Protein AF-A0A177B3I1-F1 (afdb_monomer_lite)

Foldseek 3Di:
DDDPPQAFFDKFKWWFADPVPDIWIWIWTWDQDPSNHDPVLLQVFQKKKFWFAFPVCDPLLVCVLCVVLQLFWQEWEWIQGPDPRGIMIMTGGPGSVSVVVCCVPQAQPDSDPPDP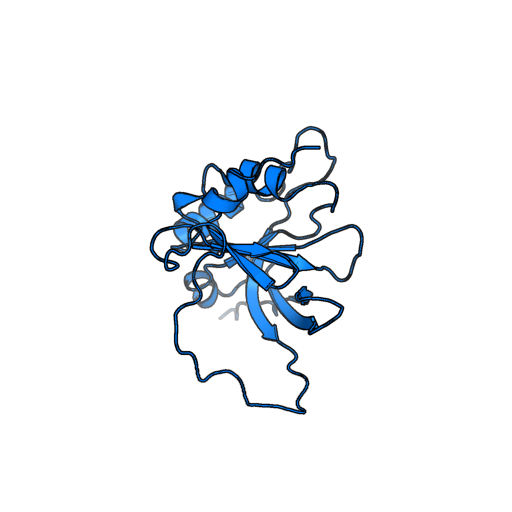DGGRMITTRDMGIDDPPDDDPDDPPPPDQQAAPQPRHHSPSAYWYQYRNRHIHGSVSVNPDDPPD

InterPro domains:
  IPR001841 Zinc finger, RING-type [PF13639] (147-178)
  IPR001841 Zinc finger, RING-type [PS50089] (148-181)
  IPR011422 BRCA1-associated 2/ETP1, RRM [PF07576] (45-135)
  IPR013083 Zinc finger, RING/FYVE/PHD-type [G3DSA:3.30.40.10] (99-180)

Structure (mmCIF, N/CA/C/O backbone):
data_AF-A0A177B3I1-F1
#
_entry.id   AF-A0A177B3I1-F1
#
loop_
_atom_site.group_PDB
_atom_site.id
_atom_site.type_symbol
_atom_site.label_atom_id
_atom_site.label_alt_id
_atom_site.label_comp_id
_atom_site.label_asym_id
_atom_site.label_entity_id
_atom_site.label_seq_id
_atom_site.pdbx_PDB_ins_code
_atom_site.Cartn_x
_atom_site.Cartn_y
_atom_site.Cartn_z
_atom_site.occupancy
_atom_site.B_iso_or_equiv
_atom_site.auth_seq_id
_atom_site.auth_comp_id
_atom_site.auth_asym_id
_atom_site.auth_atom_id
_atom_site.pdbx_PDB_model_num
ATOM 1 N N . MET A 1 1 ? -27.613 21.539 19.598 1.00 35.50 1 MET A N 1
ATOM 2 C CA . MET A 1 1 ? -27.399 20.563 18.510 1.00 35.50 1 MET A CA 1
ATOM 3 C C . MET A 1 1 ? -26.120 20.972 17.786 1.00 35.50 1 MET A C 1
ATOM 5 O O . MET A 1 1 ? -26.153 21.941 17.044 1.00 35.50 1 MET A O 1
ATOM 9 N N . GLY A 1 2 ? -24.972 20.372 18.108 1.00 36.38 2 GLY A N 1
ATOM 10 C CA . GLY A 1 2 ? -23.702 20.713 17.455 1.00 36.38 2 GLY A CA 1
ATOM 11 C C . GLY A 1 2 ? -23.515 19.850 16.214 1.00 36.38 2 GLY A C 1
ATOM 12 O O . GLY A 1 2 ? -23.381 18.635 16.349 1.00 36.38 2 GLY A O 1
ATOM 13 N N . PHE A 1 3 ? -23.534 20.453 15.026 1.00 40.75 3 PHE A N 1
ATOM 14 C CA . PHE A 1 3 ? -23.053 19.798 13.814 1.00 40.75 3 PHE A CA 1
ATOM 15 C C . PHE A 1 3 ? -21.553 19.549 14.008 1.00 40.75 3 PHE A C 1
ATOM 17 O O . PHE A 1 3 ? -20.785 20.488 14.192 1.00 40.75 3 PHE A O 1
ATOM 24 N N . LYS A 1 4 ? -21.136 18.280 14.071 1.00 44.09 4 LYS A N 1
ATOM 25 C CA . LYS A 1 4 ? -19.714 17.939 13.978 1.00 44.09 4 LYS A CA 1
ATOM 26 C C . LYS A 1 4 ? -19.303 18.247 12.544 1.00 44.09 4 LYS A C 1
ATOM 28 O O . LYS A 1 4 ? -19.696 17.510 11.644 1.00 44.09 4 LYS A O 1
ATOM 33 N N . ASP A 1 5 ? -18.568 19.333 12.341 1.00 43.41 5 ASP A N 1
ATOM 34 C CA . ASP A 1 5 ? -17.988 19.658 11.042 1.00 43.41 5 ASP A CA 1
ATOM 35 C C . ASP A 1 5 ? -17.040 18.529 10.625 1.00 43.41 5 ASP A C 1
ATOM 37 O O . ASP A 1 5 ? -15.934 18.378 11.150 1.00 43.41 5 ASP A O 1
ATOM 41 N N . SER A 1 6 ? -17.500 17.695 9.694 1.00 54.59 6 SER A N 1
ATOM 42 C CA . SER A 1 6 ? -16.671 16.709 9.016 1.00 54.59 6 SER A CA 1
ATOM 43 C C . SER A 1 6 ? -15.580 17.461 8.253 1.00 54.59 6 SER A C 1
ATOM 45 O O . SER A 1 6 ? -15.889 18.234 7.340 1.00 54.59 6 SER A O 1
ATOM 47 N N . LYS A 1 7 ? -14.305 17.270 8.603 1.00 65.62 7 LYS A N 1
ATOM 48 C CA . LYS A 1 7 ? -13.211 17.871 7.829 1.00 65.62 7 LYS A CA 1
ATOM 49 C C . LYS A 1 7 ? -13.189 17.267 6.427 1.00 65.62 7 LYS A C 1
ATOM 51 O O . LYS A 1 7 ? -13.357 16.061 6.244 1.00 65.62 7 LYS A O 1
ATOM 56 N N . THR A 1 8 ? -12.966 18.106 5.422 1.00 72.62 8 THR A N 1
ATOM 57 C CA . THR A 1 8 ? -12.790 17.644 4.045 1.00 72.62 8 THR A CA 1
ATOM 58 C C . THR A 1 8 ? -11.503 16.814 3.927 1.00 72.62 8 THR A C 1
ATOM 60 O O . THR A 1 8 ? -10.486 17.165 4.538 1.00 72.62 8 THR A O 1
ATOM 63 N N . PRO A 1 9 ? -11.522 15.691 3.182 1.00 79.69 9 PRO A N 1
ATOM 64 C CA . PRO A 1 9 ? -10.319 14.899 2.956 1.00 79.69 9 PRO A CA 1
ATOM 65 C C . PRO A 1 9 ? -9.287 15.716 2.171 1.00 79.69 9 PRO A C 1
ATOM 67 O O . PRO A 1 9 ? -9.630 16.479 1.267 1.00 79.69 9 PRO A O 1
ATOM 70 N N . LYS A 1 10 ? -8.011 15.547 2.519 1.00 88.00 10 LYS A N 1
ATOM 71 C CA . LYS A 1 10 ? -6.880 16.140 1.794 1.00 88.00 10 LYS A CA 1
ATOM 72 C C . LYS A 1 10 ? -6.572 15.317 0.552 1.00 88.00 10 LYS A C 1
ATOM 74 O O . LYS A 1 10 ? -6.924 14.146 0.495 1.00 88.00 10 LYS A O 1
ATOM 79 N N . THR A 1 11 ? -5.877 15.900 -0.417 1.00 88.12 11 THR A N 1
ATOM 80 C CA . THR A 1 11 ? -5.524 15.213 -1.665 1.00 88.12 11 THR A CA 1
ATOM 81 C C . THR A 1 11 ? -4.020 15.147 -1.866 1.00 88.12 11 THR A C 1
ATOM 83 O O . THR A 1 11 ? -3.323 16.117 -1.571 1.00 88.12 11 THR A O 1
ATOM 86 N N . ILE A 1 12 ? -3.524 14.032 -2.399 1.00 89.38 12 ILE A N 1
ATOM 87 C CA . ILE A 1 12 ? -2.125 13.863 -2.802 1.00 89.38 12 ILE A CA 1
ATOM 88 C C . ILE A 1 12 ? -2.048 13.178 -4.180 1.00 89.38 12 ILE A C 1
ATOM 90 O O . ILE A 1 12 ? -2.754 12.188 -4.401 1.00 89.38 12 ILE A O 1
ATOM 94 N N . PRO A 1 13 ? -1.278 13.716 -5.145 1.00 89.00 13 PRO A N 1
ATOM 95 C CA . PRO A 1 13 ? -1.143 13.108 -6.462 1.00 89.00 13 PRO A CA 1
ATOM 96 C C . PRO A 1 13 ? -0.242 11.876 -6.417 1.00 89.00 13 PRO A C 1
ATOM 98 O O . PRO A 1 13 ? 0.670 11.781 -5.603 1.00 89.00 13 PRO A O 1
ATOM 101 N N . PHE A 1 14 ? -0.489 10.942 -7.329 1.00 87.81 14 PHE A N 1
ATOM 102 C CA . PHE A 1 14 ? 0.350 9.763 -7.503 1.00 87.81 14 PHE A CA 1
ATOM 103 C C . PHE A 1 14 ? 0.441 9.368 -8.974 1.00 87.81 14 PHE A C 1
ATOM 105 O O . PHE A 1 14 ? -0.395 9.749 -9.805 1.00 87.81 14 PHE A O 1
ATOM 112 N N . SER A 1 15 ? 1.447 8.558 -9.291 1.00 82.56 15 SER A N 1
ATOM 113 C CA . SER A 1 15 ? 1.549 7.899 -10.589 1.00 82.56 15 SER A CA 1
ATOM 114 C C . SER A 1 15 ? 2.080 6.474 -10.472 1.00 82.56 15 SER A C 1
ATOM 116 O O . SER A 1 15 ? 2.761 6.127 -9.512 1.00 82.56 15 SER A O 1
ATOM 118 N N . PHE A 1 16 ? 1.717 5.622 -11.424 1.00 78.94 16 PHE A N 1
ATOM 119 C CA . PHE A 1 16 ? 2.228 4.259 -11.549 1.00 78.94 16 PHE A CA 1
ATOM 120 C C . PHE A 1 16 ? 2.115 3.799 -13.007 1.00 78.94 16 PHE A C 1
ATOM 122 O O . PHE A 1 16 ? 1.279 4.292 -13.765 1.00 78.94 16 PHE A O 1
ATOM 129 N N . GLY A 1 17 ? 2.948 2.850 -13.410 1.00 65.50 17 GLY A N 1
ATOM 130 C CA . GLY A 1 17 ? 3.027 2.325 -14.768 1.00 65.50 17 GLY A CA 1
ATOM 131 C C . GLY A 1 17 ? 4.416 2.473 -15.380 1.00 65.50 17 GLY A C 1
ATOM 132 O O . GLY A 1 17 ? 5.342 3.003 -14.767 1.00 65.50 17 GLY A O 1
ATOM 133 N N . ASN A 1 18 ? 4.578 1.943 -16.588 1.00 63.81 18 ASN A N 1
ATOM 134 C CA . ASN A 1 18 ? 5.840 2.002 -17.316 1.00 63.81 18 ASN A CA 1
ATOM 135 C C . ASN A 1 18 ? 5.961 3.370 -18.020 1.00 63.81 18 ASN A C 1
ATOM 137 O O . ASN A 1 18 ? 5.086 3.681 -18.835 1.00 63.81 18 ASN A O 1
ATOM 141 N N . PRO A 1 19 ? 7.036 4.152 -17.777 1.00 65.81 19 PRO A N 1
ATOM 142 C CA . PRO A 1 19 ? 7.233 5.461 -18.400 1.00 65.81 19 PRO A CA 1
ATOM 143 C C . PRO A 1 19 ? 7.182 5.446 -19.929 1.00 65.81 19 PRO A C 1
ATOM 145 O O . PRO A 1 19 ? 6.767 6.424 -20.540 1.00 65.81 19 PRO A O 1
ATOM 148 N N . ASN A 1 20 ? 7.579 4.324 -20.529 1.00 58.72 20 ASN A N 1
ATOM 149 C CA . ASN A 1 20 ? 7.721 4.164 -21.971 1.00 58.72 20 ASN A CA 1
ATOM 150 C C . ASN A 1 20 ? 6.477 3.566 -22.645 1.00 58.72 20 ASN A C 1
ATOM 152 O O . ASN A 1 20 ? 6.466 3.432 -23.863 1.00 58.72 20 ASN A O 1
ATOM 156 N N . VAL A 1 21 ? 5.456 3.165 -21.875 1.00 61.94 21 VAL A N 1
ATOM 157 C CA . VAL A 1 21 ? 4.256 2.498 -22.413 1.00 61.94 21 VAL A CA 1
ATOM 158 C C . VAL A 1 21 ? 2.990 3.212 -21.964 1.00 61.94 21 VAL A C 1
ATOM 160 O O . VAL A 1 21 ? 2.232 3.713 -22.786 1.00 61.94 21 VAL A O 1
ATOM 163 N N . LEU A 1 22 ? 2.750 3.266 -20.653 1.00 61.19 22 LEU A N 1
ATOM 164 C CA . LEU A 1 22 ? 1.556 3.875 -20.088 1.00 61.19 22 LEU A CA 1
ATOM 165 C C . LEU A 1 22 ? 1.815 4.253 -18.635 1.00 61.19 22 LEU A C 1
ATOM 167 O O . LEU A 1 22 ? 2.065 3.391 -17.789 1.00 61.19 22 LEU A O 1
ATOM 171 N N . ILE A 1 23 ? 1.683 5.546 -18.347 1.00 73.31 23 ILE A N 1
ATOM 172 C CA . ILE A 1 23 ? 1.676 6.074 -16.986 1.00 73.31 23 ILE A CA 1
ATOM 173 C C . ILE A 1 23 ? 0.232 6.394 -16.618 1.00 73.31 23 ILE A C 1
ATOM 175 O O . ILE A 1 23 ? -0.402 7.260 -17.223 1.00 73.31 23 ILE A O 1
ATOM 179 N N . THR A 1 24 ? -0.268 5.728 -15.587 1.00 75.50 24 THR A N 1
ATOM 180 C CA . THR A 1 24 ? -1.526 6.084 -14.940 1.00 75.50 24 THR A CA 1
ATOM 181 C C . THR A 1 24 ? -1.239 7.109 -13.851 1.00 75.50 24 THR A C 1
ATOM 183 O O . THR A 1 24 ? -0.375 6.897 -13.001 1.00 75.50 24 THR A O 1
ATOM 186 N N . LYS A 1 25 ? -1.956 8.233 -13.871 1.00 83.31 25 LYS A N 1
ATOM 187 C CA . LYS A 1 25 ? -1.878 9.279 -12.841 1.00 83.31 25 LYS A CA 1
ATOM 188 C C . LYS A 1 25 ? -3.207 9.380 -12.105 1.00 83.31 25 LYS A C 1
ATOM 190 O O . LYS A 1 25 ? -4.249 9.052 -12.671 1.00 83.31 25 LYS A O 1
ATOM 195 N N . GLY A 1 26 ? -3.189 9.858 -10.871 1.00 85.69 26 GLY A N 1
ATOM 196 C CA . GLY A 1 26 ? -4.411 10.043 -10.097 1.00 85.69 26 GLY A CA 1
ATOM 197 C C . GLY A 1 26 ? -4.231 10.914 -8.862 1.00 85.69 26 GLY A C 1
ATOM 198 O O . GLY A 1 26 ? -3.149 11.447 -8.613 1.00 85.69 26 GLY A O 1
ATOM 199 N N . LEU A 1 27 ? -5.309 11.033 -8.089 1.00 88.31 27 LEU A N 1
ATOM 200 C CA . LEU A 1 27 ? -5.357 11.674 -6.779 1.00 88.31 27 LEU A CA 1
ATOM 201 C C . LEU A 1 27 ? -5.838 10.691 -5.720 1.00 88.31 27 LEU A C 1
ATOM 203 O O . LEU A 1 27 ? -6.871 10.038 -5.869 1.00 88.31 27 LEU A O 1
ATOM 207 N N . ILE A 1 28 ? -5.116 10.646 -4.612 1.00 89.94 28 ILE A N 1
ATOM 208 C CA . ILE A 1 28 ? -5.529 9.972 -3.390 1.00 89.94 28 ILE A CA 1
ATOM 209 C C . ILE A 1 28 ? -6.166 11.012 -2.475 1.00 89.94 28 ILE A C 1
ATOM 211 O O . ILE A 1 28 ? -5.531 12.001 -2.116 1.00 89.94 28 ILE A O 1
ATOM 215 N N . HIS A 1 29 ? -7.405 10.764 -2.065 1.00 89.00 29 HIS A N 1
ATOM 216 C CA . HIS A 1 29 ? -8.103 11.514 -1.026 1.00 89.00 29 HIS A CA 1
ATOM 217 C C . HIS A 1 29 ? -7.890 10.821 0.314 1.00 89.00 29 HIS A C 1
ATOM 219 O O . HIS A 1 29 ? -8.179 9.628 0.440 1.00 89.00 29 HIS A O 1
ATOM 225 N N . TYR A 1 30 ? -7.415 11.552 1.317 1.00 90.69 30 TYR A N 1
ATOM 226 C CA . TYR A 1 30 ? -6.965 10.975 2.575 1.00 90.69 30 TYR A CA 1
ATOM 227 C C . TYR A 1 30 ? -7.309 11.802 3.817 1.00 90.69 30 TYR A C 1
ATOM 229 O O . TYR A 1 30 ? -7.513 13.017 3.758 1.00 90.69 30 TYR A O 1
ATOM 237 N N . TYR A 1 31 ? -7.299 11.126 4.964 1.00 89.81 31 TYR A N 1
ATOM 238 C CA . TYR A 1 31 ? -7.374 11.716 6.299 1.00 89.81 31 TYR A CA 1
ATOM 239 C C . TYR A 1 31 ? -6.070 11.450 7.060 1.00 89.81 31 TYR A C 1
ATOM 241 O O . TYR A 1 31 ? -5.489 10.369 6.940 1.00 89.81 31 TYR A O 1
ATOM 249 N N . LYS A 1 32 ? -5.582 12.436 7.826 1.00 86.38 32 LYS A N 1
ATOM 250 C CA . LYS A 1 32 ? -4.340 12.283 8.610 1.00 86.38 32 LYS A CA 1
ATOM 251 C C . LYS A 1 32 ? -4.553 11.442 9.870 1.00 86.38 32 LYS A C 1
ATOM 253 O O . LYS A 1 32 ? -3.678 10.665 10.237 1.00 86.38 32 LYS A O 1
ATOM 258 N N . ASP A 1 33 ? -5.708 11.604 10.504 1.00 82.00 33 ASP A N 1
ATOM 259 C CA . ASP A 1 33 ? -6.072 10.940 11.754 1.00 82.00 33 ASP A CA 1
ATOM 260 C C . ASP A 1 33 ? -7.488 10.351 11.643 1.00 82.00 33 ASP A C 1
ATOM 262 O O . ASP A 1 33 ? -8.319 10.845 10.876 1.00 82.00 33 ASP A O 1
ATOM 266 N N . GLU A 1 34 ? -7.780 9.322 12.441 1.00 76.25 34 GLU A N 1
ATOM 267 C CA . GLU A 1 34 ? -9.117 8.732 12.573 1.00 76.25 34 GLU A CA 1
ATOM 268 C C . GLU A 1 34 ? -10.165 9.788 12.948 1.00 76.25 34 GLU A C 1
ATOM 270 O O . GLU A 1 34 ? -11.307 9.715 12.504 1.00 76.25 34 GLU A O 1
ATOM 275 N N . LYS A 1 35 ? -9.769 10.787 13.745 1.00 76.56 35 LYS A N 1
ATOM 276 C CA . LYS A 1 35 ? -10.650 11.868 14.218 1.00 76.56 35 LYS A CA 1
ATOM 277 C C . LYS A 1 35 ? -11.083 12.834 13.117 1.00 76.56 35 LYS A C 1
ATOM 279 O O . LYS A 1 35 ? -12.069 13.544 13.296 1.00 76.56 35 LYS A O 1
ATOM 284 N N . ASP A 1 36 ? -10.325 12.899 12.025 1.00 72.88 36 ASP A N 1
ATOM 285 C CA . ASP A 1 36 ? -10.625 13.775 10.893 1.00 72.88 36 ASP A CA 1
ATOM 286 C C . ASP A 1 36 ? -11.618 13.125 9.915 1.00 72.88 36 ASP A C 1
ATOM 288 O O . ASP A 1 36 ? -12.202 13.824 9.086 1.00 72.88 36 ASP A O 1
ATOM 292 N N . ALA A 1 37 ? -11.812 11.806 10.007 1.00 67.00 37 ALA A N 1
ATOM 293 C CA . ALA A 1 37 ? -12.762 11.058 9.199 1.00 67.00 37 ALA A CA 1
ATOM 294 C C . ALA A 1 37 ? -14.127 10.966 9.898 1.00 67.00 37 ALA A C 1
ATOM 296 O O . ALA A 1 37 ? -14.216 10.765 11.110 1.00 67.00 37 ALA A O 1
ATOM 297 N N . ASP A 1 38 ? -15.211 11.039 9.122 1.00 70.06 38 ASP A N 1
ATOM 298 C CA . ASP A 1 38 ? -16.537 10.690 9.638 1.00 70.06 38 ASP A CA 1
ATOM 299 C C . ASP A 1 38 ? -16.527 9.243 10.144 1.00 70.06 38 ASP A C 1
ATOM 301 O O . ASP A 1 38 ? -16.112 8.336 9.417 1.00 70.06 38 ASP A O 1
ATOM 305 N N . LEU A 1 39 ? -17.032 9.016 11.362 1.00 61.03 39 LEU A N 1
ATOM 306 C CA . LEU A 1 39 ? -17.084 7.690 11.998 1.00 61.03 39 LEU A CA 1
ATOM 307 C C . LEU A 1 39 ? -17.695 6.629 11.067 1.00 61.03 39 LEU A C 1
ATOM 309 O O . LEU A 1 39 ? -17.135 5.546 10.920 1.00 61.03 39 LEU A O 1
ATOM 313 N N . SER A 1 40 ? -18.769 6.982 10.357 1.00 65.19 40 SER A N 1
ATOM 314 C CA . SER A 1 40 ? -19.467 6.108 9.407 1.00 65.19 40 SER A CA 1
ATOM 315 C C . SER A 1 40 ? -18.630 5.750 8.171 1.00 65.19 40 SER A C 1
ATOM 317 O O . SER A 1 40 ? -18.834 4.704 7.562 1.00 65.19 40 SER A O 1
ATOM 319 N N . LYS A 1 41 ? -17.692 6.618 7.765 1.00 67.94 41 LYS A N 1
ATOM 320 C CA . LYS A 1 41 ? -16.777 6.352 6.644 1.00 67.94 41 LYS A CA 1
ATOM 321 C C . LYS A 1 41 ? -15.597 5.503 7.100 1.00 67.94 41 LYS A C 1
ATOM 323 O O . LYS A 1 41 ? -15.193 4.597 6.380 1.00 67.94 41 LYS A O 1
ATOM 328 N N . LEU A 1 42 ? -15.081 5.751 8.305 1.00 65.62 42 LEU A N 1
ATOM 329 C CA . LEU A 1 42 ? -13.925 5.039 8.855 1.00 65.62 42 LEU A CA 1
ATOM 330 C C . LEU A 1 42 ? -14.184 3.538 9.060 1.00 65.62 42 LEU A C 1
ATOM 332 O O . LEU A 1 42 ? -13.25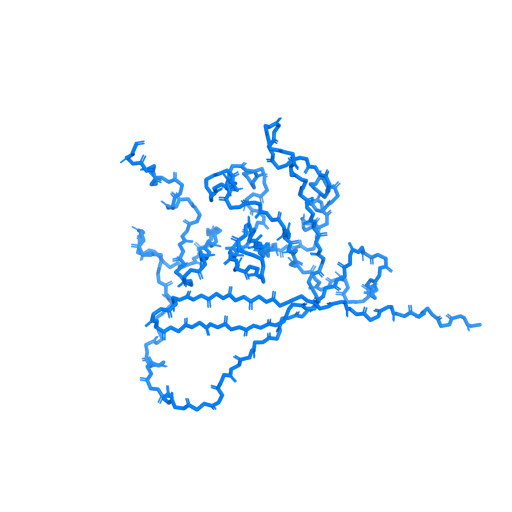6 2.742 8.941 1.00 65.62 42 LEU A O 1
ATOM 336 N N . GLU A 1 43 ? -15.431 3.138 9.320 1.00 69.19 43 GLU A N 1
ATOM 337 C CA . GLU A 1 43 ? -15.822 1.722 9.427 1.00 69.19 43 GLU A CA 1
ATOM 338 C C . GLU A 1 43 ? -15.677 0.935 8.118 1.00 69.19 43 GLU A C 1
ATOM 340 O O . GLU A 1 43 ? -15.574 -0.288 8.156 1.00 69.19 43 GLU A O 1
ATOM 345 N N . ASN A 1 44 ? -15.597 1.620 6.974 1.00 75.62 44 ASN A N 1
ATOM 346 C CA . ASN A 1 44 ? -15.421 0.993 5.664 1.00 75.62 44 ASN A CA 1
ATOM 347 C C . ASN A 1 44 ? -14.009 1.176 5.090 1.00 75.62 44 ASN A C 1
ATOM 349 O O . ASN A 1 44 ? -13.677 0.573 4.068 1.00 75.62 44 ASN A O 1
ATOM 353 N N . ILE A 1 45 ? -13.157 1.986 5.729 1.00 80.94 45 ILE A N 1
ATOM 354 C CA . ILE A 1 45 ? -11.787 2.213 5.264 1.00 80.94 45 ILE A CA 1
ATOM 355 C C . ILE A 1 45 ? -10.914 1.033 5.688 1.00 80.94 45 ILE A C 1
ATOM 357 O O . ILE A 1 45 ? -10.633 0.829 6.868 1.00 80.94 45 ILE A O 1
ATOM 361 N N . LYS A 1 46 ? -10.441 0.278 4.696 1.00 89.06 46 LYS A N 1
ATOM 362 C CA . LYS A 1 46 ? -9.513 -0.849 4.871 1.00 89.06 46 LYS A CA 1
ATOM 363 C C . LYS A 1 46 ? -8.106 -0.571 4.342 1.00 89.06 46 LYS A C 1
ATOM 365 O O . LYS A 1 46 ? -7.258 -1.458 4.378 1.00 89.06 46 LYS A O 1
ATOM 370 N N . THR A 1 47 ? -7.850 0.644 3.861 1.00 90.06 47 THR A N 1
ATOM 371 C CA . THR A 1 47 ? -6.609 0.984 3.159 1.00 90.06 47 THR A CA 1
ATOM 372 C C . THR A 1 47 ? -5.870 2.125 3.850 1.00 90.06 47 THR A C 1
ATOM 374 O O . THR A 1 47 ? -6.445 3.181 4.129 1.00 90.06 47 THR A O 1
ATOM 377 N N . LEU A 1 48 ? -4.576 1.917 4.084 1.00 93.38 48 LEU A N 1
ATOM 378 C CA . LEU A 1 48 ? -3.622 2.939 4.511 1.00 93.38 48 LEU A CA 1
ATOM 379 C C . LEU A 1 48 ? -2.667 3.266 3.368 1.00 93.38 48 LEU A C 1
ATOM 381 O O . LEU A 1 48 ? -2.406 2.423 2.513 1.00 93.38 48 LEU A O 1
ATOM 385 N N . CYS A 1 49 ? -2.102 4.468 3.387 1.00 92.69 49 CYS A N 1
ATOM 386 C CA . CYS A 1 49 ? -0.942 4.800 2.572 1.00 92.69 49 CYS A CA 1
ATOM 387 C C . CYS A 1 49 ? 0.230 5.171 3.470 1.00 92.69 49 CYS A C 1
ATOM 389 O O . CYS A 1 49 ? 0.103 6.041 4.330 1.00 92.69 49 CYS A O 1
ATOM 391 N N . MET A 1 50 ? 1.363 4.515 3.248 1.00 92.75 50 MET A N 1
ATOM 392 C CA . MET A 1 50 ? 2.665 4.991 3.688 1.00 92.75 50 MET A CA 1
ATOM 393 C C . MET A 1 50 ? 3.131 6.056 2.695 1.00 92.75 50 MET A C 1
ATOM 395 O O . MET A 1 50 ? 3.107 5.812 1.486 1.00 92.75 50 MET A O 1
ATOM 399 N N . ILE A 1 51 ? 3.517 7.227 3.189 1.00 91.75 51 ILE A N 1
ATOM 400 C CA . ILE A 1 51 ? 3.975 8.358 2.368 1.00 91.75 51 ILE A CA 1
ATOM 401 C C . ILE A 1 51 ? 5.427 8.710 2.684 1.00 91.75 51 ILE A C 1
ATOM 403 O O . ILE A 1 51 ? 5.936 8.322 3.736 1.00 91.75 51 ILE A O 1
ATOM 407 N N . GLU A 1 52 ? 6.068 9.442 1.767 1.00 89.06 52 GLU A N 1
ATOM 408 C CA . GLU A 1 52 ? 7.437 9.954 1.926 1.00 89.06 52 GLU A CA 1
ATOM 409 C C . GLU A 1 52 ? 8.471 8.849 2.218 1.00 89.06 52 GLU A C 1
ATOM 411 O O . GLU A 1 52 ? 9.453 9.066 2.926 1.00 89.06 52 GLU A O 1
ATOM 416 N N . ILE A 1 53 ? 8.267 7.640 1.679 1.00 89.50 53 ILE A N 1
ATOM 417 C CA . ILE A 1 53 ? 9.221 6.546 1.871 1.00 89.50 53 ILE A CA 1
ATOM 418 C C . ILE A 1 53 ? 10.444 6.822 0.994 1.00 89.50 53 ILE A C 1
ATOM 420 O O . ILE A 1 53 ? 10.281 6.908 -0.223 1.00 89.50 53 ILE A O 1
ATOM 424 N N . PRO A 1 54 ? 11.662 6.927 1.552 1.00 89.00 54 PRO A N 1
ATOM 425 C CA . PRO A 1 54 ? 12.853 7.207 0.756 1.00 89.00 54 PRO A CA 1
ATOM 426 C C . PRO A 1 54 ? 13.119 6.104 -0.271 1.00 89.00 54 PRO A C 1
ATOM 428 O O . PRO A 1 54 ? 12.999 4.924 0.052 1.00 89.00 54 PRO A O 1
ATOM 431 N N . THR A 1 55 ? 13.574 6.451 -1.475 1.00 85.81 55 THR A N 1
ATOM 432 C CA . THR A 1 55 ? 13.958 5.461 -2.507 1.00 85.81 55 THR A CA 1
ATOM 433 C C . THR A 1 55 ? 15.110 4.546 -2.079 1.00 85.81 55 THR A C 1
ATOM 435 O O . THR A 1 55 ? 15.227 3.427 -2.577 1.00 85.81 55 THR A O 1
ATOM 438 N N . THR A 1 56 ? 15.918 4.965 -1.100 1.00 86.56 56 THR A N 1
ATOM 439 C CA . THR A 1 56 ? 16.942 4.129 -0.446 1.00 86.56 56 THR A CA 1
ATOM 440 C C . THR A 1 56 ? 16.343 2.997 0.396 1.00 86.56 56 THR A C 1
ATOM 442 O O . THR A 1 56 ? 16.999 1.982 0.643 1.00 86.56 56 THR A O 1
ATOM 445 N N . PHE A 1 57 ? 15.086 3.127 0.827 1.00 86.50 57 PHE A N 1
ATOM 446 C CA . PHE A 1 57 ? 14.348 2.065 1.494 1.00 86.50 57 PHE A CA 1
ATOM 447 C C . PHE A 1 57 ? 13.794 1.099 0.444 1.00 86.50 57 PHE A C 1
ATOM 449 O O . PHE A 1 57 ? 12.699 1.273 -0.086 1.00 86.50 57 PHE A O 1
ATOM 456 N N . THR A 1 58 ? 14.589 0.082 0.115 1.00 85.75 58 THR A N 1
ATOM 457 C CA . THR A 1 58 ? 14.275 -0.886 -0.943 1.00 85.75 58 THR A CA 1
ATOM 458 C C . THR A 1 58 ? 12.984 -1.668 -0.677 1.00 85.75 58 THR A C 1
ATOM 460 O O . THR A 1 58 ? 12.530 -1.806 0.461 1.00 85.75 58 THR A O 1
ATOM 463 N N . ILE A 1 59 ? 12.424 -2.276 -1.728 1.00 82.94 59 ILE A N 1
ATOM 464 C CA . ILE A 1 59 ? 11.250 -3.157 -1.612 1.00 82.94 59 ILE A CA 1
ATOM 465 C C . ILE A 1 59 ? 11.508 -4.325 -0.648 1.00 82.94 59 ILE A C 1
ATOM 467 O O . ILE A 1 59 ? 10.606 -4.728 0.082 1.00 82.94 59 ILE A O 1
ATOM 471 N N . HIS A 1 60 ? 12.738 -4.838 -0.568 1.00 83.12 60 HIS A N 1
ATOM 472 C CA . HIS A 1 60 ? 13.093 -5.865 0.415 1.00 83.12 60 HIS A CA 1
ATOM 473 C C . HIS A 1 60 ? 12.986 -5.356 1.855 1.00 83.12 60 HIS A C 1
ATOM 475 O O . HIS A 1 60 ? 12.424 -6.052 2.703 1.00 83.12 60 HIS A O 1
ATOM 481 N N . ASN A 1 61 ? 13.470 -4.140 2.123 1.00 86.62 61 ASN A N 1
ATOM 482 C CA . ASN A 1 61 ? 13.342 -3.517 3.439 1.00 86.62 61 ASN A CA 1
ATOM 483 C C . ASN A 1 61 ? 11.871 -3.254 3.787 1.00 86.62 61 ASN A C 1
ATOM 485 O O . ASN A 1 61 ? 11.454 -3.514 4.915 1.00 86.62 61 ASN A O 1
ATOM 489 N N . LEU A 1 62 ? 11.061 -2.845 2.806 1.00 87.38 62 LEU A N 1
ATOM 490 C CA . LEU A 1 62 ? 9.612 -2.705 2.957 1.00 87.38 62 LEU A CA 1
ATOM 491 C C . LEU A 1 62 ? 8.937 -4.033 3.311 1.00 87.38 62 LEU A C 1
ATOM 493 O O . LEU A 1 62 ? 8.209 -4.107 4.297 1.00 87.38 62 LEU A O 1
ATOM 497 N N . LEU A 1 63 ? 9.200 -5.104 2.561 1.00 85.12 63 LEU A N 1
ATOM 498 C CA . LEU A 1 63 ? 8.638 -6.425 2.855 1.00 85.12 63 LEU A CA 1
ATOM 499 C C . LEU A 1 63 ? 9.087 -6.942 4.229 1.00 85.12 63 LEU A C 1
ATOM 501 O O . LEU A 1 63 ? 8.306 -7.574 4.941 1.00 85.12 63 LEU A O 1
ATOM 505 N N . TYR A 1 64 ? 10.327 -6.653 4.630 1.00 86.06 64 TYR A N 1
ATOM 506 C CA . TYR A 1 64 ? 10.819 -6.971 5.967 1.00 86.06 64 TYR A CA 1
ATOM 507 C C . TYR A 1 64 ? 10.085 -6.179 7.057 1.00 86.06 64 TYR A C 1
ATOM 509 O O . TYR A 1 64 ? 9.708 -6.759 8.073 1.00 86.06 64 TYR A O 1
ATOM 517 N N . PHE A 1 65 ? 9.826 -4.888 6.842 1.00 86.00 65 PHE A N 1
ATOM 518 C CA . PHE A 1 65 ? 9.051 -4.047 7.758 1.00 86.00 65 PHE A CA 1
ATOM 519 C C . PHE A 1 65 ? 7.605 -4.543 7.916 1.00 86.00 65 PHE A C 1
ATOM 521 O O . PHE A 1 65 ? 7.086 -4.610 9.030 1.00 86.00 65 PHE A O 1
ATOM 528 N N . LEU A 1 66 ? 6.975 -4.982 6.822 1.00 87.12 66 LEU A N 1
ATOM 529 C CA . LEU A 1 66 ? 5.594 -5.484 6.812 1.00 87.12 66 LEU A CA 1
ATOM 530 C C . LEU A 1 66 ? 5.443 -6.922 7.340 1.00 87.12 66 LEU A C 1
ATOM 532 O O . LEU A 1 66 ? 4.324 -7.375 7.579 1.00 87.12 66 LEU A O 1
ATOM 536 N N . ARG A 1 67 ? 6.548 -7.651 7.560 1.00 82.81 67 ARG A N 1
ATOM 537 C CA . ARG A 1 67 ? 6.548 -9.105 7.821 1.00 82.81 67 ARG A CA 1
ATOM 538 C C . ARG A 1 67 ? 5.613 -9.562 8.943 1.00 82.81 67 ARG A C 1
ATOM 540 O O . ARG A 1 67 ? 5.051 -10.646 8.849 1.00 82.81 67 ARG A O 1
ATOM 547 N N . CYS A 1 68 ? 5.474 -8.770 10.007 1.00 75.25 68 CYS A N 1
ATOM 548 C CA . CYS A 1 68 ? 4.717 -9.168 11.195 1.00 75.25 68 CYS A CA 1
ATOM 549 C C . CYS A 1 68 ? 3.204 -9.167 10.955 1.00 75.25 68 CYS A C 1
ATOM 551 O O . CYS A 1 68 ? 2.481 -9.845 11.671 1.00 75.25 68 CYS A O 1
ATOM 553 N N . GLU A 1 69 ? 2.737 -8.413 9.962 1.00 76.50 69 GLU A N 1
ATOM 554 C CA . GLU A 1 69 ? 1.314 -8.176 9.701 1.00 76.50 69 GLU A CA 1
ATOM 555 C C . GLU A 1 69 ? 0.920 -8.672 8.299 1.00 76.50 69 GLU A C 1
ATOM 557 O O . GLU A 1 69 ? -0.218 -8.501 7.873 1.00 76.50 69 GLU A O 1
ATOM 562 N N . ASN A 1 70 ? 1.852 -9.317 7.581 1.00 72.94 70 ASN A N 1
ATOM 563 C CA . ASN A 1 70 ? 1.693 -9.711 6.180 1.00 72.94 70 ASN A CA 1
ATOM 564 C C . ASN A 1 70 ? 0.471 -10.611 5.951 1.00 72.94 70 ASN A C 1
ATOM 566 O O . ASN A 1 70 ? -0.232 -10.439 4.965 1.00 72.94 70 ASN A O 1
ATOM 570 N N . ASN A 1 71 ? 0.156 -11.502 6.895 1.00 76.88 71 ASN A N 1
ATOM 571 C CA . ASN A 1 71 ? -1.001 -12.402 6.796 1.00 76.88 71 ASN A CA 1
ATOM 572 C C . ASN A 1 71 ? -2.356 -11.674 6.823 1.00 76.88 71 ASN A C 1
ATOM 574 O O . ASN A 1 71 ? -3.371 -12.277 6.498 1.00 76.88 71 ASN A O 1
ATOM 578 N N . HIS A 1 72 ? -2.383 -10.402 7.225 1.00 86.75 72 HIS A N 1
ATOM 579 C CA . HIS A 1 72 ? -3.592 -9.579 7.291 1.00 86.75 72 HIS A CA 1
ATOM 580 C C . HIS A 1 72 ? -3.630 -8.494 6.206 1.00 86.75 72 HIS A C 1
ATOM 582 O O . HIS A 1 72 ? -4.585 -7.711 6.151 1.00 86.75 72 HIS A O 1
ATOM 588 N N . ILE A 1 73 ? -2.600 -8.436 5.353 1.00 86.44 73 ILE A N 1
ATOM 589 C CA . ILE A 1 73 ? -2.499 -7.521 4.217 1.00 86.44 73 ILE A CA 1
ATOM 590 C C . ILE A 1 73 ? -2.950 -8.271 2.959 1.00 86.44 73 ILE A C 1
ATOM 592 O O . ILE A 1 73 ? -2.306 -9.224 2.521 1.00 86.44 73 ILE A O 1
ATOM 596 N N . GLU A 1 74 ? -4.043 -7.809 2.354 1.00 85.69 74 GLU A N 1
ATOM 597 C CA . GLU A 1 74 ? -4.566 -8.327 1.085 1.00 85.69 74 GLU A CA 1
ATOM 598 C C . GLU A 1 74 ? -3.680 -7.893 -0.087 1.00 85.69 74 GLU A C 1
ATOM 600 O O . GLU A 1 74 ? -3.356 -8.682 -0.977 1.00 85.69 74 GLU A O 1
ATOM 605 N N . SER A 1 75 ? -3.267 -6.621 -0.093 1.00 82.38 75 SER A N 1
ATOM 606 C CA . SER A 1 75 ? -2.420 -6.086 -1.156 1.00 82.38 75 SER A CA 1
ATOM 607 C C . SER A 1 75 ? -1.490 -4.968 -0.698 1.00 82.38 75 SER A C 1
ATOM 609 O O . SER A 1 75 ? -1.834 -4.138 0.146 1.00 82.38 75 SER A O 1
ATOM 611 N N . VAL A 1 76 ? -0.313 -4.944 -1.320 1.00 87.12 76 VAL A N 1
ATOM 612 C CA . VAL A 1 76 ? 0.725 -3.920 -1.200 1.00 87.12 76 VAL A CA 1
ATOM 613 C C . VAL A 1 76 ? 0.928 -3.321 -2.587 1.00 87.12 76 VAL A C 1
ATOM 615 O O . VAL A 1 76 ? 1.334 -4.024 -3.507 1.00 87.12 76 VAL A O 1
ATOM 618 N N . THR A 1 77 ? 0.642 -2.035 -2.775 1.00 85.25 77 THR A N 1
ATOM 619 C CA . THR A 1 77 ? 0.862 -1.346 -4.057 1.00 85.25 77 THR A CA 1
ATOM 620 C C . THR A 1 77 ? 1.844 -0.203 -3.880 1.00 85.25 77 THR A C 1
ATOM 622 O O . THR A 1 77 ? 1.552 0.749 -3.167 1.00 85.25 77 THR A O 1
ATOM 625 N N . VAL A 1 78 ? 2.971 -0.264 -4.578 1.00 86.19 78 VAL A N 1
ATOM 626 C CA . VAL A 1 78 ? 3.980 0.795 -4.621 1.00 86.19 78 VAL A CA 1
ATOM 627 C C . VAL A 1 78 ? 3.609 1.799 -5.711 1.00 86.19 78 VAL A C 1
ATOM 629 O O . VAL A 1 78 ? 3.356 1.415 -6.854 1.00 86.19 78 VAL A O 1
ATOM 632 N N . LEU A 1 79 ? 3.579 3.078 -5.360 1.00 86.38 79 LEU A N 1
ATOM 633 C CA . LEU A 1 79 ? 3.240 4.196 -6.235 1.00 86.38 79 LEU A CA 1
ATOM 634 C C . LEU A 1 79 ? 4.382 5.212 -6.244 1.00 86.38 79 LEU A C 1
ATOM 636 O O . LEU A 1 79 ? 5.055 5.404 -5.233 1.00 86.38 79 LEU A O 1
ATOM 640 N N . SER A 1 80 ? 4.565 5.907 -7.361 1.00 84.06 80 SER A N 1
ATOM 641 C CA . SER A 1 80 ? 5.450 7.068 -7.428 1.00 84.06 80 SER A CA 1
ATOM 642 C C . SER A 1 80 ? 4.770 8.300 -6.840 1.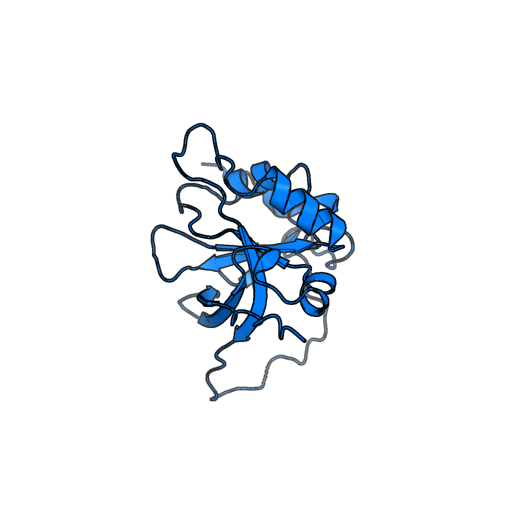00 84.06 80 SER A C 1
ATOM 644 O O . SER A 1 80 ? 3.623 8.610 -7.184 1.00 84.06 80 SER A O 1
ATOM 646 N N . ASP A 1 81 ? 5.515 9.007 -5.994 1.00 79.94 81 ASP A N 1
ATOM 647 C CA . ASP A 1 81 ? 5.179 10.344 -5.514 1.00 79.94 81 ASP A CA 1
ATOM 648 C C . ASP A 1 81 ? 5.464 11.394 -6.606 1.00 79.94 81 ASP A C 1
ATOM 650 O O . ASP A 1 81 ? 6.127 11.139 -7.611 1.00 79.94 81 ASP A O 1
ATOM 654 N N . SER A 1 82 ? 4.941 12.595 -6.401 1.00 74.62 82 SER A N 1
ATOM 655 C CA . SER A 1 82 ? 5.380 13.849 -7.015 1.00 74.62 82 SER A CA 1
ATOM 656 C C . SER A 1 82 ? 6.871 14.138 -6.794 1.00 74.62 82 SER A C 1
ATOM 658 O O . SER A 1 82 ? 7.483 14.818 -7.617 1.00 74.62 82 SER A O 1
ATOM 660 N N . LEU A 1 83 ? 7.442 13.656 -5.686 1.00 74.12 83 LEU A N 1
ATOM 661 C CA . LEU A 1 83 ? 8.847 13.840 -5.329 1.00 74.12 83 LEU A CA 1
ATOM 662 C C . LEU A 1 83 ? 9.700 12.660 -5.835 1.00 74.12 83 LEU A C 1
ATOM 664 O O . LEU A 1 83 ? 9.360 11.512 -5.567 1.00 74.12 83 LEU A O 1
ATOM 668 N N . PRO A 1 84 ? 10.827 12.901 -6.531 1.00 74.69 84 PRO A N 1
ATOM 669 C CA . PRO A 1 84 ? 11.644 11.829 -7.109 1.00 74.69 84 PRO A CA 1
ATOM 670 C C . PRO A 1 84 ? 12.441 11.022 -6.071 1.00 74.69 84 PRO A C 1
ATOM 672 O O . PRO A 1 84 ? 12.854 9.898 -6.349 1.00 74.69 84 PRO A O 1
ATOM 675 N N . GLU A 1 85 ? 12.676 11.581 -4.884 1.00 84.25 85 GLU A N 1
ATOM 676 C CA . GLU A 1 85 ? 13.464 10.944 -3.820 1.00 84.25 85 GLU A CA 1
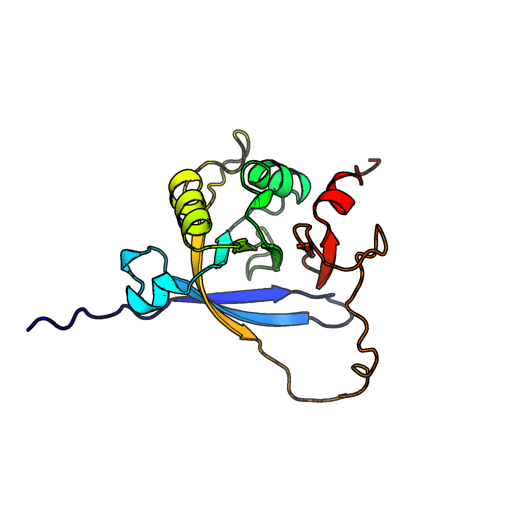ATOM 677 C C . GLU A 1 85 ? 12.627 10.035 -2.911 1.00 84.25 85 GLU A C 1
ATOM 679 O O . GLU A 1 85 ? 13.174 9.337 -2.053 1.00 84.25 85 GLU A O 1
ATOM 684 N N . SER A 1 86 ? 11.309 10.002 -3.118 1.00 87.81 86 SER A N 1
ATOM 685 C CA . SER A 1 86 ? 10.384 9.204 -2.328 1.00 87.81 86 SER A CA 1
ATOM 686 C C . SER A 1 86 ? 9.364 8.457 -3.178 1.00 87.81 86 SER A C 1
ATOM 688 O O . SER A 1 86 ? 9.107 8.749 -4.344 1.00 87.81 86 SER A O 1
ATOM 690 N N . TYR A 1 87 ? 8.760 7.451 -2.564 1.00 89.50 87 TYR A N 1
ATOM 691 C CA . TYR A 1 87 ? 7.633 6.721 -3.114 1.00 89.50 87 TYR A CA 1
ATOM 692 C C . TYR A 1 87 ? 6.561 6.524 -2.040 1.00 89.50 87 TYR A C 1
ATOM 694 O O . TYR A 1 87 ? 6.774 6.770 -0.850 1.00 89.50 87 TYR A O 1
ATOM 702 N N . MET A 1 88 ? 5.384 6.088 -2.473 1.00 91.06 88 MET A N 1
ATOM 703 C CA . MET A 1 88 ? 4.255 5.787 -1.600 1.00 91.06 88 MET A CA 1
ATOM 704 C C . MET A 1 88 ? 3.904 4.307 -1.668 1.00 91.06 88 MET A C 1
ATOM 706 O O . MET A 1 88 ? 4.155 3.639 -2.672 1.00 91.06 88 MET A O 1
ATOM 710 N N . VAL A 1 89 ? 3.282 3.787 -0.613 1.00 91.12 89 VAL A N 1
ATOM 711 C CA . VAL A 1 89 ? 2.805 2.400 -0.576 1.00 91.12 89 VAL A CA 1
ATOM 712 C C . VAL A 1 89 ? 1.385 2.355 -0.046 1.00 91.12 89 VAL A C 1
ATOM 714 O O . VAL A 1 89 ? 1.141 2.703 1.105 1.00 91.12 89 VAL A O 1
ATOM 717 N N . LEU A 1 90 ? 0.455 1.867 -0.862 1.00 90.94 90 LEU A N 1
ATOM 718 C CA . LEU A 1 90 ? -0.888 1.513 -0.420 1.00 90.94 90 LEU A CA 1
ATOM 719 C C . LEU A 1 90 ? -0.878 0.119 0.200 1.00 90.94 90 LEU A C 1
ATOM 721 O O . LEU A 1 90 ? -0.420 -0.841 -0.420 1.00 90.94 90 LEU A O 1
ATOM 725 N N . LEU A 1 91 ? -1.439 0.018 1.396 1.00 91.50 91 LEU A N 1
ATOM 726 C CA . LEU A 1 91 ? -1.638 -1.219 2.135 1.00 91.50 91 LEU A CA 1
ATOM 727 C C . LEU A 1 91 ? -3.137 -1.426 2.315 1.00 91.50 91 LEU A C 1
ATOM 729 O O . LEU A 1 91 ? -3.780 -0.651 3.024 1.00 91.50 91 LEU A O 1
ATOM 733 N N . THR A 1 92 ? -3.693 -2.456 1.680 1.00 90.06 92 THR A N 1
ATOM 734 C CA . THR A 1 92 ? -5.092 -2.856 1.885 1.00 90.06 92 THR A CA 1
ATOM 735 C C . THR A 1 92 ? -5.131 -4.070 2.794 1.00 90.06 92 THR A C 1
ATOM 737 O O . THR A 1 92 ? -4.436 -5.053 2.543 1.00 90.06 92 THR A O 1
ATOM 740 N N . PHE A 1 93 ? -5.922 -3.984 3.856 1.00 90.25 93 PHE A N 1
ATOM 741 C CA . PHE A 1 93 ? -6.044 -5.012 4.881 1.00 90.25 93 PHE A CA 1
ATOM 742 C C . PHE A 1 93 ? -7.356 -5.769 4.740 1.00 90.25 93 PHE A C 1
ATOM 744 O O . PHE A 1 93 ? -8.366 -5.206 4.325 1.00 90.25 93 PHE A O 1
ATOM 751 N N . GLU A 1 94 ? -7.363 -7.008 5.221 1.00 88.12 94 GLU A N 1
ATOM 752 C CA . GLU A 1 94 ? -8.557 -7.858 5.231 1.00 88.12 94 GLU A CA 1
ATOM 753 C C . GLU A 1 94 ? -9.717 -7.191 5.989 1.00 88.12 94 GLU A C 1
ATOM 755 O O . GLU A 1 94 ? -10.873 -7.157 5.553 1.00 88.12 94 GLU A O 1
ATOM 760 N N . ASN A 1 95 ? -9.385 -6.583 7.132 1.00 87.50 95 ASN A N 1
ATOM 761 C CA . ASN A 1 95 ? -10.347 -5.983 8.042 1.00 87.50 95 ASN A CA 1
ATOM 762 C C . ASN A 1 95 ? -9.834 -4.677 8.656 1.00 87.50 95 ASN A C 1
ATOM 764 O O . ASN A 1 95 ? -8.646 -4.515 8.946 1.00 87.50 95 ASN A O 1
ATOM 768 N N . VAL A 1 96 ? -10.776 -3.781 8.972 1.00 89.31 96 VAL A N 1
ATOM 769 C CA . VAL A 1 96 ? -10.509 -2.482 9.619 1.00 89.31 96 VAL A CA 1
ATOM 770 C C . VAL A 1 96 ? -9.784 -2.649 10.956 1.00 89.31 96 VAL A C 1
ATOM 772 O O . VAL A 1 96 ? -8.950 -1.825 11.320 1.00 89.31 96 VAL A O 1
ATOM 775 N N . LYS A 1 97 ? -10.044 -3.744 11.682 1.00 90.00 97 LYS A N 1
ATOM 776 C CA . LYS A 1 97 ? -9.369 -4.058 12.950 1.00 90.00 97 LYS A CA 1
ATOM 777 C C . LYS A 1 97 ? -7.847 -4.164 12.786 1.00 90.00 97 LYS A C 1
ATOM 779 O O . LYS A 1 97 ? -7.117 -3.564 13.573 1.00 90.00 97 LYS A O 1
ATOM 784 N N . TYR A 1 98 ? -7.381 -4.897 11.774 1.00 90.56 98 TYR A N 1
ATOM 785 C CA . TYR A 1 98 ? -5.950 -5.070 11.508 1.00 90.56 98 TYR A CA 1
ATOM 786 C C . TYR A 1 98 ? -5.320 -3.780 10.998 1.00 90.56 98 TYR A C 1
ATOM 788 O O . TYR A 1 98 ? -4.272 -3.381 11.495 1.00 90.56 98 TYR A O 1
ATOM 796 N N . MET A 1 99 ? -6.020 -3.072 10.110 1.00 91.06 99 MET A N 1
ATOM 797 C CA . MET A 1 99 ? -5.607 -1.755 9.630 1.00 91.06 99 MET A CA 1
ATOM 798 C C . MET A 1 99 ? -5.369 -0.773 10.792 1.00 91.06 99 MET A C 1
ATOM 800 O O . MET A 1 99 ? -4.295 -0.183 10.903 1.00 91.06 99 MET A O 1
ATOM 804 N N . LYS A 1 100 ? -6.327 -0.649 11.722 1.00 89.44 100 LYS A N 1
ATOM 805 C CA . LYS A 1 100 ? -6.196 0.233 12.895 1.00 89.44 100 LYS A CA 1
ATOM 806 C C . LYS A 1 100 ? -5.078 -0.206 13.840 1.00 89.44 100 LYS A C 1
ATOM 808 O O . LYS A 1 100 ? -4.380 0.639 14.398 1.00 89.44 100 LYS A O 1
ATOM 813 N N . SER A 1 101 ? -4.904 -1.515 14.033 1.00 90.56 101 SER A N 1
ATOM 814 C CA . SER A 1 101 ? -3.797 -2.066 14.828 1.00 90.56 101 SER A CA 1
ATOM 815 C C . SER A 1 101 ? -2.442 -1.692 14.220 1.00 90.56 101 SER A C 1
ATOM 817 O O . SER A 1 101 ? -1.567 -1.193 14.926 1.00 90.56 101 SER A O 1
ATOM 819 N N . PHE A 1 102 ? -2.304 -1.850 12.900 1.00 91.12 102 PHE A N 1
ATOM 820 C CA . PHE A 1 102 ? -1.114 -1.463 12.149 1.00 91.12 102 PHE A CA 1
ATOM 821 C C . PHE A 1 102 ? -0.837 0.038 12.272 1.00 91.12 102 PHE A C 1
ATOM 823 O O . PHE A 1 102 ? 0.277 0.429 12.611 1.00 91.12 102 PHE A O 1
ATOM 830 N N . TYR A 1 103 ? -1.856 0.884 12.080 1.00 90.94 103 TYR A N 1
ATOM 831 C CA . TYR A 1 103 ? -1.720 2.334 12.225 1.00 90.94 103 TYR A CA 1
ATOM 832 C C . TYR A 1 103 ? -1.196 2.723 13.612 1.00 90.94 103 TYR A C 1
ATOM 834 O O . TYR A 1 103 ? -0.212 3.446 13.717 1.00 90.94 103 TYR A O 1
ATOM 842 N N . LYS A 1 104 ? -1.794 2.203 14.689 1.00 90.12 104 LYS A N 1
ATOM 843 C CA . LYS A 1 104 ? -1.389 2.544 16.065 1.00 90.12 104 LYS A CA 1
ATOM 844 C C . LYS A 1 104 ? 0.036 2.115 16.408 1.00 90.12 104 LYS A C 1
ATOM 846 O O . LYS A 1 104 ? 0.680 2.765 17.223 1.00 90.12 104 LYS A O 1
ATOM 851 N N . LYS A 1 105 ? 0.496 1.008 15.828 1.00 89.56 105 LYS A N 1
ATOM 852 C CA . LYS A 1 105 ? 1.805 0.416 16.109 1.00 89.56 105 LYS A CA 1
ATOM 853 C C . LYS A 1 105 ? 2.922 1.058 15.287 1.00 89.56 105 LYS A C 1
ATOM 855 O O . LYS A 1 105 ? 3.991 1.311 15.829 1.00 89.56 105 LYS A O 1
ATOM 860 N N . ASN A 1 106 ? 2.664 1.314 14.005 1.00 88.25 106 ASN A N 1
ATOM 861 C CA . ASN A 1 106 ? 3.696 1.671 13.036 1.00 88.25 106 ASN A CA 1
ATOM 862 C C . ASN A 1 106 ? 3.669 3.154 12.641 1.00 88.25 106 ASN A C 1
ATOM 864 O O . ASN A 1 106 ? 4.661 3.646 12.104 1.00 88.25 106 ASN A O 1
ATOM 868 N N . ASN A 1 107 ? 2.576 3.890 12.880 1.00 89.38 107 ASN A N 1
ATOM 869 C CA . ASN A 1 107 ? 2.554 5.319 12.573 1.00 89.38 107 ASN A CA 1
ATOM 870 C C . ASN A 1 107 ? 3.591 6.045 13.438 1.00 89.38 107 ASN A C 1
ATOM 872 O O . ASN A 1 107 ? 3.620 5.889 14.656 1.00 89.38 107 ASN A O 1
ATOM 876 N N . THR A 1 108 ? 4.428 6.857 12.800 1.00 84.88 108 THR A N 1
ATOM 877 C CA . THR A 1 108 ? 5.575 7.585 13.366 1.00 84.88 108 THR A CA 1
ATOM 878 C C . THR A 1 108 ? 6.755 6.733 13.848 1.00 84.88 108 THR A C 1
ATOM 880 O O . THR A 1 108 ? 7.722 7.296 14.361 1.00 84.88 108 THR A O 1
ATOM 883 N N . GLN A 1 109 ? 6.724 5.413 13.638 1.00 85.38 109 GLN A N 1
ATOM 884 C CA . GLN A 1 109 ? 7.847 4.522 13.939 1.00 85.38 109 GLN A CA 1
ATOM 885 C C . GLN A 1 109 ? 8.962 4.678 12.898 1.00 85.38 109 GLN A C 1
ATOM 887 O O . GLN A 1 109 ? 8.683 4.906 11.723 1.00 85.38 109 GLN A O 1
ATOM 892 N N . ASP A 1 110 ? 10.221 4.514 13.294 1.00 84.00 110 ASP A N 1
ATOM 893 C CA . ASP A 1 110 ? 11.340 4.511 12.348 1.00 84.00 110 ASP A CA 1
ATOM 894 C C . ASP A 1 110 ? 11.213 3.345 11.353 1.00 84.00 110 ASP A C 1
ATOM 896 O O . ASP A 1 110 ? 10.982 2.197 11.743 1.00 84.00 110 ASP A O 1
ATOM 900 N N . LEU A 1 111 ? 11.366 3.636 10.056 1.00 78.12 111 LEU A N 1
ATOM 901 C CA . LEU A 1 111 ? 11.308 2.619 8.995 1.00 78.12 111 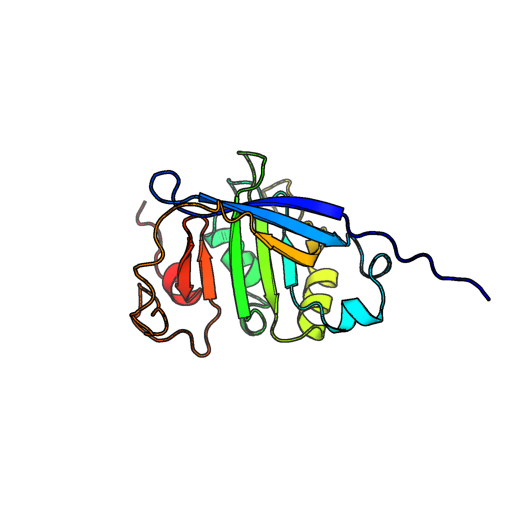LEU A CA 1
ATOM 902 C C . LEU A 1 111 ? 12.467 1.625 9.110 1.00 78.12 111 LEU A C 1
ATOM 904 O O . LEU A 1 111 ? 12.320 0.434 8.834 1.00 78.12 111 LEU A O 1
ATOM 908 N N . ASN A 1 112 ? 13.628 2.128 9.522 1.00 71.06 112 ASN A N 1
ATOM 909 C CA . ASN A 1 112 ? 14.805 1.348 9.854 1.00 71.06 112 ASN A CA 1
ATOM 910 C C . ASN A 1 112 ? 15.668 2.159 10.827 1.00 71.06 112 ASN A C 1
ATOM 912 O O . ASN A 1 112 ? 15.800 3.363 10.643 1.00 71.06 112 ASN A O 1
ATOM 916 N N . GLY A 1 113 ? 16.328 1.517 11.793 1.00 62.69 113 GLY A N 1
ATOM 917 C CA . GLY A 1 113 ? 17.172 2.205 12.786 1.00 62.69 113 GLY A CA 1
ATOM 918 C C . GLY A 1 113 ? 18.387 2.950 12.207 1.00 62.69 113 GLY A C 1
ATOM 919 O O . GLY A 1 113 ? 19.081 3.646 12.937 1.00 62.69 113 GLY A O 1
ATOM 920 N N . PHE A 1 114 ? 18.644 2.806 10.904 1.00 61.59 114 PHE A N 1
ATOM 921 C CA . PHE A 1 114 ? 19.733 3.464 10.179 1.00 61.59 114 PHE A CA 1
ATOM 922 C C . PHE A 1 114 ? 19.277 4.632 9.296 1.00 61.59 114 PHE A C 1
ATOM 924 O O . PHE A 1 114 ? 20.095 5.466 8.922 1.00 61.59 114 PHE A O 1
ATOM 931 N N . ILE A 1 115 ? 17.994 4.689 8.930 1.00 66.75 115 ILE A N 1
ATOM 932 C CA . ILE A 1 115 ? 17.461 5.732 8.052 1.00 66.75 115 ILE A CA 1
ATOM 933 C C . ILE A 1 115 ? 16.667 6.687 8.933 1.00 66.75 115 ILE A C 1
ATOM 935 O O . ILE A 1 115 ? 15.763 6.259 9.644 1.00 66.75 115 ILE A O 1
ATOM 939 N N . VAL A 1 116 ? 16.959 7.986 8.855 1.00 69.81 116 VAL A N 1
ATOM 940 C CA . VAL A 1 116 ? 16.229 9.036 9.589 1.00 69.81 116 VAL A CA 1
ATOM 941 C C . VAL A 1 116 ? 14.879 9.322 8.910 1.00 69.81 116 VAL A C 1
ATOM 943 O O . VAL A 1 116 ? 14.548 10.457 8.586 1.00 69.81 116 VAL A O 1
ATOM 946 N N . ALA A 1 117 ? 14.109 8.274 8.626 1.00 78.44 117 ALA A N 1
ATOM 947 C CA . ALA A 1 117 ? 12.802 8.358 7.996 1.00 78.44 117 ALA A CA 1
ATOM 948 C C . ALA A 1 117 ? 11.780 7.610 8.847 1.00 78.44 117 ALA A C 1
ATOM 950 O O . ALA A 1 117 ? 11.941 6.431 9.177 1.00 78.44 117 ALA A O 1
ATOM 951 N N . LYS A 1 118 ? 10.710 8.324 9.193 1.00 86.06 118 LYS A N 1
ATOM 952 C CA . LYS A 1 118 ? 9.598 7.794 9.977 1.00 86.06 118 LYS A CA 1
ATOM 953 C C . LYS A 1 118 ? 8.511 7.288 9.046 1.00 86.06 118 LYS A C 1
ATOM 955 O O . LYS A 1 118 ? 8.202 7.913 8.038 1.00 86.06 118 LYS A O 1
ATOM 960 N N . CYS A 1 119 ? 7.888 6.184 9.426 1.00 88.56 119 CYS A N 1
ATOM 961 C CA . CYS A 1 119 ? 6.704 5.653 8.783 1.00 88.56 119 CYS A CA 1
ATOM 962 C C . CYS A 1 119 ? 5.533 6.603 9.040 1.00 88.56 119 CYS A C 1
ATOM 964 O O . CYS A 1 119 ? 4.960 6.614 10.128 1.00 88.56 119 CYS A O 1
ATOM 966 N N . GLN A 1 120 ? 5.167 7.407 8.050 1.00 91.31 120 GLN A N 1
ATOM 967 C CA . GLN A 1 120 ? 3.967 8.232 8.118 1.00 91.31 120 GLN A CA 1
ATOM 968 C C . GLN A 1 120 ? 2.810 7.509 7.438 1.00 91.31 120 GLN A C 1
ATOM 970 O O . GLN A 1 120 ? 2.904 7.151 6.264 1.00 91.31 120 GLN A O 1
ATOM 975 N N . LEU A 1 121 ? 1.722 7.296 8.179 1.00 92.88 121 LEU A N 1
ATOM 976 C CA . LEU A 1 121 ? 0.528 6.620 7.682 1.00 92.88 121 LEU A CA 1
ATOM 977 C C . LEU A 1 121 ? -0.639 7.596 7.559 1.00 92.88 121 LEU A C 1
ATOM 979 O O . LEU A 1 121 ? -0.886 8.410 8.448 1.00 92.88 121 LEU A O 1
ATOM 983 N N . ILE A 1 122 ? -1.391 7.468 6.469 1.00 92.56 122 ILE A N 1
ATOM 984 C CA . ILE A 1 122 ? -2.628 8.214 6.216 1.00 92.56 122 ILE A CA 1
ATOM 985 C C . ILE A 1 122 ? -3.765 7.261 5.833 1.00 92.56 122 ILE A C 1
ATOM 987 O O . ILE A 1 122 ? -3.539 6.225 5.204 1.00 92.56 122 ILE A O 1
ATOM 991 N N . PHE A 1 123 ? -4.997 7.615 6.200 1.00 91.56 123 PHE A N 1
ATOM 992 C CA . PHE A 1 123 ? -6.197 6.835 5.888 1.00 91.56 123 PHE A CA 1
ATOM 993 C C . PHE A 1 123 ? -6.721 7.196 4.509 1.00 91.56 123 PHE A C 1
ATOM 995 O O . PHE A 1 123 ? -6.951 8.373 4.235 1.00 91.56 123 PHE A O 1
ATOM 1002 N N . ILE A 1 124 ? -6.964 6.200 3.660 1.00 90.69 124 ILE A N 1
ATOM 1003 C CA . ILE A 1 124 ? -7.448 6.440 2.300 1.00 90.69 124 ILE A CA 1
ATOM 1004 C C . ILE A 1 124 ? -8.971 6.456 2.267 1.00 90.69 124 ILE A C 1
ATOM 1006 O O . ILE A 1 124 ? -9.625 5.475 2.600 1.00 90.69 124 ILE A O 1
ATOM 1010 N N . SER A 1 125 ? -9.526 7.583 1.833 1.00 87.25 125 SER A N 1
ATOM 1011 C CA . SER A 1 125 ? -10.964 7.780 1.648 1.00 87.25 125 SER A CA 1
ATOM 1012 C C . SER A 1 125 ? -11.407 7.361 0.249 1.00 87.25 125 SER A C 1
ATOM 1014 O O . SER A 1 125 ? -12.389 6.643 0.077 1.00 87.25 125 SER A O 1
ATOM 1016 N N . LYS A 1 126 ? -10.668 7.810 -0.769 1.00 84.69 126 LYS A N 1
ATOM 1017 C CA . LYS A 1 126 ? -11.001 7.587 -2.176 1.00 84.69 126 LYS A CA 1
ATOM 1018 C C . LYS A 1 126 ? -9.748 7.703 -3.032 1.00 84.69 126 LYS A C 1
ATOM 1020 O O . LYS A 1 126 ? -8.849 8.473 -2.708 1.00 84.69 126 LYS A O 1
ATOM 1025 N N . ILE A 1 127 ? -9.710 6.980 -4.144 1.00 85.62 127 ILE A N 1
ATOM 1026 C CA . ILE A 1 127 ? -8.672 7.122 -5.166 1.00 85.62 127 ILE A CA 1
ATOM 1027 C C . ILE A 1 127 ? -9.359 7.465 -6.485 1.00 85.62 127 ILE A C 1
ATOM 1029 O O . ILE A 1 127 ? -10.208 6.710 -6.954 1.00 85.62 127 ILE A O 1
ATOM 1033 N N . ASP A 1 128 ? -8.990 8.599 -7.071 1.00 84.69 128 ASP A N 1
ATOM 1034 C CA . ASP A 1 128 ? -9.432 9.030 -8.393 1.00 84.69 128 ASP A CA 1
ATOM 1035 C C . ASP A 1 128 ? -8.302 8.825 -9.398 1.00 84.69 128 ASP A C 1
ATOM 1037 O O . ASP A 1 128 ? -7.167 9.233 -9.163 1.00 84.69 128 ASP A O 1
ATOM 1041 N N . ILE A 1 129 ? -8.604 8.190 -10.527 1.00 83.44 129 ILE A N 1
ATOM 1042 C CA . ILE A 1 129 ? -7.637 7.948 -11.599 1.00 83.44 129 ILE A CA 1
ATOM 1043 C C . ILE A 1 129 ? -7.962 8.874 -12.764 1.00 83.44 129 ILE A C 1
ATOM 1045 O O . ILE A 1 129 ? -9.078 8.864 -13.286 1.00 83.44 129 ILE A O 1
ATOM 1049 N N . TYR A 1 130 ? -6.965 9.628 -13.215 1.00 80.81 130 TYR A N 1
ATOM 1050 C CA . TYR A 1 130 ? -7.048 10.405 -14.439 1.00 80.81 130 TYR A CA 1
ATOM 1051 C C . TYR A 1 130 ? -6.873 9.466 -15.628 1.00 80.81 130 TYR A C 1
ATOM 1053 O O . TYR A 1 130 ? -5.760 9.177 -16.067 1.00 80.81 130 TYR A O 1
ATOM 1061 N N . ARG A 1 131 ? -7.984 8.958 -16.156 1.00 63.88 131 ARG A N 1
ATOM 1062 C CA . ARG A 1 131 ? -7.970 8.348 -17.483 1.00 63.88 131 ARG A CA 1
ATOM 1063 C C . ARG A 1 131 ? -7.858 9.482 -18.496 1.00 63.88 131 ARG A C 1
ATOM 1065 O O . ARG A 1 131 ? -8.747 10.325 -18.552 1.00 63.88 131 ARG A O 1
ATOM 1072 N N . LYS A 1 132 ? -6.786 9.507 -19.294 1.00 54.34 132 LYS A N 1
ATOM 1073 C CA . LYS A 1 132 ? -6.837 10.232 -20.567 1.00 54.34 132 LYS A CA 1
ATOM 1074 C C . LYS A 1 132 ? -7.915 9.540 -21.398 1.00 54.34 132 LYS A C 1
ATOM 1076 O O . LYS A 1 132 ? -7.736 8.393 -21.797 1.00 54.34 132 LYS A O 1
ATOM 1081 N N . SER A 1 133 ? -9.057 10.191 -21.575 1.00 51.88 133 SER A N 1
ATOM 1082 C CA . SER A 1 133 ? -9.936 9.893 -22.697 1.00 51.88 133 SER A CA 1
ATOM 1083 C C . SER A 1 133 ? -9.152 10.258 -23.950 1.00 51.88 133 SER A C 1
ATOM 1085 O O . SER A 1 133 ? -8.953 11.441 -24.199 1.00 51.88 133 SER A O 1
ATOM 1087 N N . ASP A 1 134 ? -8.537 9.265 -24.585 1.00 48.59 134 ASP A N 1
ATOM 1088 C CA . ASP A 1 134 ? -8.640 9.030 -26.025 1.00 48.59 134 ASP A CA 1
ATOM 1089 C C . ASP A 1 134 ? -7.717 7.873 -26.449 1.00 48.59 134 ASP A C 1
ATOM 1091 O O . ASP A 1 134 ? -6.545 7.810 -26.085 1.00 48.59 134 ASP A O 1
ATOM 1095 N N . GLU A 1 135 ? -8.330 6.970 -27.221 1.00 45.69 135 GLU A N 1
ATOM 1096 C CA . GLU A 1 135 ? -7.769 5.913 -28.076 1.00 45.69 135 GLU A CA 1
ATOM 1097 C C . GLU A 1 135 ? -7.453 4.517 -27.482 1.00 45.69 135 GLU A C 1
ATOM 1099 O O . GLU A 1 135 ? -6.506 4.283 -26.735 1.00 45.69 135 GLU A O 1
ATOM 1104 N N . SER A 1 136 ? -8.243 3.551 -27.980 1.00 41.81 136 SER A N 1
ATOM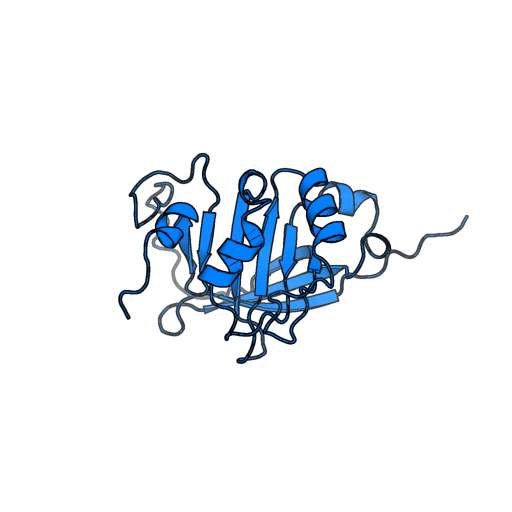 1105 C CA . SER A 1 136 ? -8.123 2.080 -27.949 1.00 41.81 136 SER A CA 1
ATOM 1106 C C . SER A 1 136 ? -8.610 1.315 -26.704 1.00 41.81 136 SER A C 1
ATOM 1108 O O . SER A 1 136 ? -7.874 0.676 -25.953 1.00 41.81 136 SER A O 1
ATOM 1110 N N . GLN A 1 137 ? -9.940 1.230 -26.592 1.00 50.09 137 GLN A N 1
ATOM 1111 C CA . GLN A 1 137 ? -10.585 -0.032 -26.223 1.00 50.09 137 GLN A CA 1
ATOM 1112 C C . GLN A 1 137 ? -10.209 -1.108 -27.256 1.00 50.09 137 GLN A C 1
ATOM 1114 O O . GLN A 1 137 ? -10.843 -1.165 -28.301 1.00 50.09 137 GLN A O 1
ATOM 1119 N N . SER A 1 138 ? -9.220 -1.963 -26.983 1.00 45.81 138 SER A N 1
ATOM 1120 C CA . SER A 1 138 ? -9.103 -3.274 -27.654 1.00 45.81 138 SER A CA 1
ATOM 1121 C C . SER A 1 138 ? -7.941 -4.116 -27.121 1.00 45.81 138 SER A C 1
ATOM 1123 O O . SER A 1 138 ? -7.013 -4.374 -27.869 1.00 45.81 138 SER A O 1
ATOM 1125 N N . LEU A 1 139 ? -7.976 -4.576 -25.864 1.00 40.00 139 LEU A N 1
ATOM 1126 C CA . LEU A 1 139 ? -7.252 -5.804 -25.448 1.00 40.00 139 LEU A CA 1
ATOM 1127 C C . LEU A 1 139 ? -7.923 -6.566 -24.282 1.00 40.00 139 LEU A C 1
ATOM 1129 O O . LEU A 1 139 ? -7.472 -7.646 -23.911 1.00 40.00 139 LEU A O 1
ATOM 1133 N N . LEU A 1 140 ? -9.029 -6.072 -23.711 1.00 38.16 140 LEU A N 1
ATOM 1134 C CA . LEU A 1 140 ? -9.686 -6.691 -22.548 1.00 38.16 140 LEU A CA 1
ATOM 1135 C C . LEU A 1 140 ? -10.664 -7.823 -22.918 1.00 38.16 140 LEU A C 1
ATOM 1137 O O . LEU A 1 140 ? -11.747 -7.902 -22.351 1.00 38.16 140 LEU A O 1
ATOM 1141 N N . ASN A 1 141 ? -10.279 -8.704 -23.847 1.00 35.78 141 ASN A N 1
ATOM 1142 C CA . ASN A 1 141 ? -11.016 -9.945 -24.134 1.00 35.78 141 ASN A CA 1
ATOM 1143 C C . ASN A 1 141 ? -10.274 -11.225 -23.714 1.00 35.78 141 ASN A C 1
ATOM 1145 O O . ASN A 1 141 ? -10.703 -12.318 -24.064 1.00 35.78 141 ASN A O 1
ATOM 1149 N N . PHE A 1 142 ? -9.231 -11.119 -22.889 1.00 38.88 142 PHE A N 1
ATOM 1150 C CA . PHE A 1 142 ? -8.748 -12.259 -22.109 1.00 38.88 142 PHE A CA 1
ATOM 1151 C C . PHE A 1 142 ? -9.169 -12.078 -20.653 1.00 38.88 142 PHE A C 1
ATOM 1153 O O . PHE A 1 142 ? -8.470 -11.472 -19.844 1.00 38.88 142 PHE A O 1
ATOM 1160 N N . VAL A 1 143 ? -10.357 -12.593 -20.329 1.00 41.25 143 VAL A N 1
ATOM 1161 C CA . VAL A 1 143 ? -10.782 -12.854 -18.949 1.00 41.25 143 VAL A CA 1
ATOM 1162 C C . VAL A 1 143 ? -10.021 -14.086 -18.463 1.00 41.25 143 VAL A C 1
ATOM 1164 O O . VAL A 1 143 ? -10.571 -15.170 -18.308 1.00 41.25 143 VAL A O 1
ATOM 1167 N N . GLU A 1 144 ? -8.725 -13.920 -18.235 1.00 40.78 144 GLU A N 1
ATOM 1168 C CA . GLU A 1 144 ? -7.973 -14.793 -17.349 1.00 40.78 144 GLU A CA 1
ATOM 1169 C C . GLU A 1 144 ? -7.492 -13.933 -16.185 1.00 40.78 144 GLU A C 1
ATOM 1171 O O . GLU A 1 144 ? -6.935 -12.852 -16.374 1.00 40.78 144 GLU A O 1
ATOM 1176 N N . PHE A 1 145 ? -7.785 -14.376 -14.959 1.00 44.91 145 PHE A N 1
ATOM 1177 C CA . PHE A 1 145 ? -7.248 -13.751 -13.754 1.00 44.91 145 PHE A CA 1
ATOM 1178 C C . PHE A 1 145 ? -5.730 -13.672 -13.922 1.00 44.91 145 PHE A C 1
ATOM 1180 O O . PHE A 1 145 ? -5.131 -14.735 -14.108 1.00 44.91 145 PHE A O 1
ATOM 1187 N N . PRO A 1 146 ? -5.106 -12.479 -13.889 1.00 56.53 146 PRO A N 1
ATOM 1188 C CA . PRO A 1 146 ? -3.682 -12.402 -14.145 1.00 56.53 146 PRO A CA 1
ATOM 1189 C C . PRO A 1 146 ? -2.981 -13.270 -13.101 1.00 56.53 146 PRO A C 1
ATOM 1191 O O . PRO A 1 146 ? -3.316 -13.234 -11.919 1.00 56.53 146 PRO A O 1
ATOM 1194 N N . THR A 1 147 ? -2.088 -14.141 -13.546 1.00 61.38 147 THR A N 1
ATOM 1195 C CA . THR A 1 147 ? -1.332 -15.030 -12.666 1.00 61.38 147 THR A CA 1
ATOM 1196 C C . THR A 1 147 ? -0.100 -14.301 -12.145 1.00 61.38 147 THR A C 1
ATOM 1198 O O . THR A 1 147 ? 0.379 -13.344 -12.754 1.00 61.38 147 THR A O 1
ATOM 1201 N N . CYS A 1 148 ? 0.449 -14.736 -11.013 1.00 62.47 148 CYS A N 1
ATOM 1202 C CA . CYS A 1 148 ? 1.768 -14.267 -10.591 1.00 62.47 148 CYS A CA 1
ATOM 1203 C C . CYS A 1 148 ? 2.799 -14.647 -11.676 1.00 62.47 148 CYS A C 1
ATOM 1205 O O . CYS A 1 148 ? 2.929 -15.833 -11.965 1.00 62.47 148 CYS A O 1
ATOM 1207 N N . PRO A 1 149 ? 3.571 -13.718 -12.267 1.00 64.44 149 PRO A N 1
ATOM 1208 C CA . PRO A 1 149 ? 4.522 -14.044 -13.336 1.00 64.44 149 PRO A CA 1
ATOM 1209 C C . PRO A 1 149 ? 5.722 -14.869 -12.842 1.00 64.44 149 PRO A C 1
ATOM 1211 O O . PRO A 1 149 ? 6.504 -15.351 -13.651 1.00 64.44 149 PRO A O 1
ATOM 1214 N N . VAL A 1 150 ? 5.876 -15.035 -11.522 1.00 66.50 150 VAL A N 1
ATOM 1215 C CA . VAL A 1 150 ? 6.956 -15.831 -10.921 1.00 66.50 150 VAL A CA 1
ATOM 1216 C C . VAL A 1 150 ? 6.536 -17.282 -10.687 1.00 66.50 150 VAL A C 1
ATOM 1218 O O . VAL A 1 150 ? 7.302 -18.180 -11.013 1.00 66.50 150 VAL A O 1
ATOM 1221 N N . CYS A 1 151 ? 5.348 -17.535 -10.122 1.00 66.69 151 CYS A N 1
ATOM 1222 C CA . CYS A 1 151 ? 4.887 -18.904 -9.832 1.00 66.69 151 CYS A CA 1
ATOM 1223 C C . CYS A 1 151 ? 3.754 -19.400 -10.739 1.00 66.69 151 CYS A C 1
ATOM 1225 O O . CYS A 1 151 ? 3.367 -20.555 -10.633 1.00 66.69 151 CYS A O 1
ATOM 1227 N N . LEU A 1 152 ? 3.226 -18.547 -11.621 1.00 66.19 152 LEU A N 1
ATOM 1228 C CA . LEU A 1 152 ? 2.124 -18.830 -12.551 1.00 66.19 152 LEU A CA 1
ATOM 1229 C C . LEU A 1 152 ? 0.798 -19.240 -11.880 1.00 66.19 152 LEU A C 1
ATOM 1231 O O . LEU A 1 152 ? -0.147 -19.638 -12.556 1.00 66.19 152 LEU A O 1
ATOM 1235 N N . GLU A 1 153 ? 0.684 -19.089 -10.560 1.00 71.69 153 GLU A N 1
ATOM 1236 C CA . GLU A 1 153 ? -0.548 -19.358 -9.818 1.00 71.69 153 GLU A CA 1
ATOM 1237 C C . GLU A 1 153 ? -1.507 -18.156 -9.847 1.00 71.69 153 GLU A C 1
ATOM 1239 O O . GLU A 1 153 ? -1.097 -16.994 -9.964 1.00 71.69 153 GLU A O 1
ATOM 1244 N N . LYS A 1 154 ? -2.809 -18.446 -9.721 1.00 68.00 154 LYS A N 1
ATOM 1245 C CA . LYS A 1 154 ? -3.869 -17.434 -9.568 1.00 68.00 154 LYS A CA 1
ATOM 1246 C C . LYS A 1 154 ? -3.685 -16.687 -8.243 1.00 68.00 154 LYS A C 1
ATOM 1248 O O . LYS A 1 154 ? -3.245 -17.291 -7.274 1.00 68.00 154 LYS A O 1
ATOM 1253 N N . TRP A 1 155 ? -4.112 -15.423 -8.184 1.00 63.69 155 TRP A N 1
ATOM 1254 C CA . TRP A 1 155 ? -4.053 -14.539 -7.003 1.00 63.69 155 TRP A CA 1
ATOM 1255 C C . TRP A 1 155 ? -4.955 -14.962 -5.823 1.00 63.69 155 TRP A C 1
ATOM 1257 O O . TRP A 1 155 ? -5.699 -14.152 -5.272 1.00 63.69 155 TRP A O 1
ATOM 1267 N N . LYS A 1 156 ? -4.969 -16.243 -5.455 1.00 55.03 156 LYS A N 1
ATOM 1268 C CA . LYS A 1 156 ? -5.743 -16.755 -4.326 1.00 55.03 156 LYS A CA 1
ATOM 1269 C C . LYS A 1 156 ? -4.816 -17.003 -3.141 1.00 55.03 156 LYS A C 1
ATOM 1271 O O . LYS A 1 156 ? -3.834 -17.719 -3.270 1.00 55.03 156 LYS A O 1
ATOM 1276 N N . ASN A 1 157 ? -5.211 -16.464 -1.989 1.00 56.62 157 ASN A N 1
ATOM 1277 C CA . ASN A 1 157 ? -4.696 -16.773 -0.651 1.00 56.62 157 ASN A CA 1
ATOM 1278 C C . ASN A 1 157 ? -3.299 -16.228 -0.283 1.00 56.62 157 ASN A C 1
ATOM 1280 O O . ASN A 1 157 ? -2.873 -16.460 0.843 1.00 56.62 157 ASN A O 1
ATOM 1284 N N . ASP A 1 158 ? -2.639 -15.457 -1.154 1.00 65.94 158 ASP A N 1
ATOM 1285 C CA . ASP A 1 158 ? -1.334 -14.828 -0.891 1.00 65.94 158 ASP A CA 1
ATOM 1286 C C . ASP A 1 158 ? -1.389 -13.298 -1.050 1.00 65.94 158 ASP A C 1
ATOM 1288 O O . ASP A 1 158 ? -2.052 -12.779 -1.950 1.00 65.94 158 ASP A O 1
ATOM 1292 N N . THR A 1 159 ? -0.638 -12.560 -0.217 1.00 69.81 159 THR A N 1
ATOM 1293 C CA . THR A 1 159 ? -0.524 -11.093 -0.315 1.00 69.81 159 THR A CA 1
ATOM 1294 C C . THR A 1 159 ? 0.042 -10.683 -1.669 1.00 69.81 159 THR A C 1
ATOM 1296 O O . THR A 1 159 ? 1.163 -11.066 -2.035 1.00 69.81 159 THR A O 1
ATOM 1299 N N . ILE A 1 160 ? -0.708 -9.843 -2.376 1.00 74.94 160 ILE A N 1
ATOM 1300 C CA . ILE A 1 160 ? -0.367 -9.377 -3.716 1.00 74.94 160 ILE A CA 1
ATOM 1301 C C . ILE A 1 160 ? 0.491 -8.111 -3.642 1.00 74.94 160 ILE A C 1
ATOM 1303 O O . ILE A 1 160 ? 0.071 -7.098 -3.089 1.00 74.94 160 ILE A O 1
ATOM 1307 N N . LEU A 1 161 ? 1.687 -8.151 -4.226 1.00 69.75 161 LEU A N 1
ATOM 1308 C CA . LEU A 1 161 ? 2.593 -7.017 -4.372 1.00 69.75 161 LEU A CA 1
ATOM 1309 C C . LEU A 1 161 ? 2.502 -6.455 -5.791 1.00 69.75 161 LEU A C 1
ATOM 1311 O O . LEU A 1 161 ? 2.837 -7.141 -6.755 1.00 69.75 161 LEU A O 1
ATOM 1315 N N . ARG A 1 162 ? 2.122 -5.187 -5.921 1.00 72.44 162 ARG A N 1
ATOM 1316 C CA . ARG A 1 162 ? 2.169 -4.441 -7.178 1.00 72.44 162 ARG A CA 1
ATOM 1317 C C . ARG A 1 162 ? 3.255 -3.381 -7.101 1.00 72.44 162 ARG A C 1
ATOM 1319 O O . ARG A 1 162 ? 3.185 -2.488 -6.264 1.00 72.44 162 ARG A O 1
ATOM 1326 N N . ILE A 1 163 ? 4.272 -3.494 -7.946 1.00 68.81 163 ILE A N 1
ATOM 1327 C CA . ILE A 1 163 ? 5.385 -2.536 -7.984 1.00 68.81 163 ILE A CA 1
ATOM 1328 C C . ILE A 1 163 ? 5.059 -1.357 -8.909 1.00 68.81 163 ILE A C 1
ATOM 1330 O O . ILE A 1 163 ? 4.091 -1.404 -9.669 1.00 68.81 163 ILE A O 1
ATOM 1334 N N . ILE A 1 164 ? 5.892 -0.314 -8.870 1.00 58.66 164 ILE A N 1
ATOM 1335 C CA . ILE A 1 164 ? 5.651 0.984 -9.525 1.00 58.66 164 ILE A CA 1
ATOM 1336 C C . ILE A 1 164 ? 5.307 0.845 -11.013 1.00 58.66 164 ILE A C 1
ATOM 1338 O O . ILE A 1 164 ? 4.440 1.557 -11.502 1.00 58.66 164 ILE A O 1
ATOM 1342 N N . CYS A 1 165 ? 5.908 -0.104 -11.736 1.00 54.94 165 CYS A N 1
ATOM 1343 C CA . CYS A 1 165 ? 5.622 -0.343 -13.155 1.00 54.94 165 CYS A CA 1
ATOM 1344 C C . CYS A 1 165 ? 4.304 -1.097 -13.434 1.00 54.94 165 CYS A C 1
ATOM 1346 O O . CYS A 1 165 ? 4.063 -1.494 -14.569 1.00 54.94 165 CYS A O 1
ATOM 1348 N N . ASN A 1 166 ? 3.435 -1.261 -12.429 1.00 56.38 166 ASN A N 1
ATOM 1349 C CA . ASN A 1 166 ? 2.143 -1.956 -12.484 1.00 56.38 166 ASN A CA 1
ATOM 1350 C C . ASN A 1 166 ? 2.217 -3.487 -12.674 1.00 56.38 166 ASN A C 1
ATOM 1352 O O . ASN A 1 166 ? 1.189 -4.139 -12.858 1.00 56.38 166 ASN A O 1
ATOM 1356 N N . HIS A 1 167 ? 3.404 -4.091 -12.578 1.00 65.06 167 HIS A N 1
ATOM 1357 C CA . HIS A 1 167 ? 3.532 -5.548 -12.503 1.00 65.06 167 HIS A CA 1
ATOM 1358 C C . HIS A 1 167 ? 3.122 -6.061 -11.121 1.00 65.06 167 HIS A C 1
ATOM 1360 O O . HIS A 1 167 ? 3.415 -5.433 -10.102 1.00 65.06 167 HIS A O 1
ATOM 1366 N N . THR A 1 168 ? 2.439 -7.203 -11.099 1.00 68.31 168 THR A N 1
ATOM 1367 C CA . THR A 1 168 ? 1.796 -7.763 -9.907 1.00 68.31 168 THR A CA 1
ATOM 1368 C C . THR A 1 168 ? 2.350 -9.157 -9.609 1.00 68.31 168 THR A C 1
ATOM 1370 O O . THR A 1 168 ? 2.402 -9.992 -10.504 1.00 68.31 168 THR A O 1
ATOM 1373 N N . PHE A 1 169 ? 2.752 -9.415 -8.365 1.00 73.38 169 PHE A N 1
ATOM 1374 C CA . PHE A 1 169 ? 3.439 -10.629 -7.908 1.00 73.38 169 PHE A CA 1
ATOM 1375 C C . PHE A 1 169 ? 2.852 -11.116 -6.578 1.00 73.38 169 PHE A C 1
ATOM 1377 O O . PHE A 1 169 ? 2.311 -10.316 -5.820 1.00 73.38 169 PHE A O 1
ATOM 1384 N N . HIS A 1 170 ? 3.040 -12.387 -6.213 1.00 76.06 170 HIS A N 1
ATOM 1385 C CA . HIS A 1 170 ? 2.933 -12.772 -4.800 1.00 76.06 170 HIS A CA 1
ATOM 1386 C C . HIS A 1 170 ? 4.119 -12.179 -4.028 1.00 76.06 170 HIS A C 1
ATOM 1388 O O . HIS A 1 170 ? 5.270 -12.305 -4.457 1.00 76.06 170 HIS A O 1
ATOM 1394 N N . SER A 1 171 ? 3.863 -11.572 -2.867 1.00 66.00 171 SER A N 1
ATOM 1395 C CA . SER A 1 171 ? 4.909 -11.012 -1.993 1.00 66.00 171 SER A CA 1
ATOM 1396 C C . SER A 1 171 ? 6.019 -12.032 -1.697 1.00 66.00 171 SER A C 1
ATOM 1398 O O . SER A 1 171 ? 7.209 -11.714 -1.745 1.00 66.00 171 SER A O 1
ATOM 1400 N N . ASN A 1 172 ? 5.637 -13.293 -1.482 1.00 68.75 172 ASN A N 1
ATOM 1401 C CA . ASN A 1 172 ? 6.554 -14.388 -1.193 1.00 68.75 172 ASN A CA 1
ATOM 1402 C C . ASN A 1 172 ? 7.373 -14.835 -2.418 1.00 68.75 172 ASN A C 1
ATOM 1404 O O . ASN A 1 172 ? 8.486 -15.337 -2.271 1.00 68.75 172 ASN A O 1
ATOM 1408 N N . CYS A 1 173 ? 6.848 -14.629 -3.628 1.00 68.00 173 CYS A N 1
ATOM 1409 C CA . CYS A 1 173 ? 7.563 -14.917 -4.868 1.00 68.00 173 CYS A CA 1
ATOM 1410 C C . CYS A 1 173 ? 8.711 -13.929 -5.094 1.00 68.00 173 CYS A C 1
ATOM 1412 O O . CYS A 1 173 ? 9.825 -14.361 -5.379 1.00 68.00 173 CYS A O 1
ATOM 1414 N N . LEU A 1 174 ? 8.477 -12.627 -4.887 1.00 70.31 174 LEU A N 1
ATOM 1415 C CA . LEU A 1 174 ? 9.541 -11.625 -5.015 1.00 70.31 174 LEU A CA 1
ATOM 1416 C C . LEU A 1 174 ? 10.544 -11.701 -3.854 1.00 70.31 174 LEU A C 1
ATOM 1418 O O . LEU A 1 174 ? 11.735 -11.503 -4.051 1.00 70.31 174 LEU A O 1
ATOM 1422 N N . ARG A 1 175 ? 10.104 -12.075 -2.645 1.00 64.75 175 ARG A N 1
ATOM 1423 C CA . ARG A 1 175 ? 11.003 -12.246 -1.490 1.00 64.75 175 ARG A CA 1
ATOM 1424 C C . ARG A 1 175 ? 12.091 -13.310 -1.713 1.00 64.75 175 ARG A C 1
ATOM 1426 O O . ARG A 1 175 ? 13.157 -13.208 -1.110 1.00 64.75 175 ARG A O 1
ATOM 1433 N N . LYS A 1 176 ? 11.823 -14.331 -2.537 1.00 59.50 176 LYS A N 1
ATOM 1434 C CA . LYS A 1 176 ? 12.784 -15.399 -2.877 1.00 59.50 176 LYS A CA 1
ATOM 1435 C C . LYS A 1 176 ? 13.793 -14.987 -3.949 1.00 59.50 176 LYS A C 1
ATOM 1437 O O . LYS A 1 176 ? 14.840 -15.619 -4.054 1.00 59.50 176 LYS A O 1
ATOM 1442 N N . TRP A 1 177 ? 13.502 -13.939 -4.712 1.00 57.06 177 TRP A N 1
ATOM 1443 C CA . TRP A 1 177 ? 14.444 -13.351 -5.651 1.00 57.06 177 TRP A CA 1
ATOM 1444 C C . TRP A 1 177 ? 15.353 -12.406 -4.861 1.00 57.06 177 TRP A C 1
ATOM 1446 O O . TRP A 1 177 ? 15.032 -11.245 -4.647 1.00 57.06 177 TRP A O 1
ATOM 1456 N N . LYS A 1 178 ? 16.457 -12.949 -4.334 1.00 46.66 178 LYS A N 1
ATOM 1457 C CA . LYS A 1 178 ? 17.604 -12.135 -3.923 1.00 46.66 178 LYS A CA 1
ATOM 1458 C C . LYS A 1 178 ? 18.253 -11.611 -5.196 1.00 46.66 178 LYS A C 1
ATOM 1460 O O . LYS A 1 178 ? 18.572 -12.419 -6.067 1.00 46.66 178 LYS A O 1
ATOM 1465 N N . ASP A 1 179 ? 18.491 -10.309 -5.267 1.00 45.44 179 ASP A N 1
ATOM 1466 C CA . ASP A 1 179 ? 19.445 -9.775 -6.228 1.00 45.44 179 ASP A CA 1
ATOM 1467 C C . ASP A 1 179 ? 20.784 -10.504 -6.029 1.00 45.44 179 ASP A C 1
ATOM 1469 O O . ASP A 1 179 ? 21.380 -10.484 -4.948 1.00 45.44 179 ASP A O 1
ATOM 1473 N N . LEU A 1 180 ? 21.212 -11.235 -7.060 1.00 35.38 180 LEU A N 1
ATOM 1474 C CA . LEU A 1 180 ? 22.606 -11.622 -7.245 1.00 35.38 180 LEU A CA 1
ATOM 1475 C C . LEU A 1 180 ? 23.340 -10.360 -7.701 1.00 35.38 180 LEU A C 1
ATOM 1477 O O . LEU A 1 180 ? 23.552 -10.161 -8.894 1.00 35.38 180 LEU A O 1
ATOM 1481 N N . THR A 1 181 ? 23.673 -9.494 -6.750 1.00 35.34 181 THR A N 1
ATOM 1482 C CA . THR A 1 181 ? 24.633 -8.400 -6.934 1.00 35.34 181 THR A CA 1
ATOM 1483 C C . THR A 1 181 ? 25.480 -8.270 -5.689 1.00 35.34 181 THR A C 1
ATOM 1485 O O . THR A 1 181 ? 24.874 -8.101 -4.605 1.00 35.34 181 THR A O 1
#

Sequence (181 aa):
MGFKDSKTPKTIPFSFGNPNVLITKGLIHYYKDEKDADLSKLENIKTLCMIEIPTTFTIHNLLYFLRCENNHIESVTVLSDSLPESYMVLLTFENVKYMKSFYKKNNTQDLNGFIVAKCQLIFISKIDIYRKSDESQSLLNFVEFPTCPVCLEKWKNDTILRIICNHTFHSNCLRKWKDLT

Organism: NCBI:txid1819745

pLDDT: mean 74.13, std 15.97, range [35.34, 93.38]

Radius of gyration: 17.44 Å; chains: 1; bounding box: 52×40×47 Å

Secondary structure (DSSP, 8-state):
-----PPPPEEEEEEEEETTTEEEEEEEEEESSGGGS-HHHHTT--EEEEEEEETTS-HHHHHHHHTTTGGGEEEEEEEE-SSTTEEEEEEEESSHHHHHHHHHHHTT-EEETTEEEE-EEEEEEEEEEE----S---STT---PPBPTTT--BSSSSPEEE-TTS-EEEHHHHHT-----